Protein AF-A0A349SRT7-F1 (afdb_monomer_lite)

Radius of gyration: 19.07 Å; chains: 1; bounding box: 40×28×50 Å

Structure (mmCIF, N/CA/C/O backbone):
data_AF-A0A349SRT7-F1
#
_entry.id   AF-A0A349SRT7-F1
#
loop_
_atom_site.group_PDB
_atom_site.id
_atom_site.type_symbol
_atom_site.label_atom_id
_atom_site.label_alt_id
_atom_site.label_comp_id
_atom_site.label_asym_id
_atom_site.label_entity_id
_atom_site.label_seq_id
_atom_site.pdbx_PDB_ins_code
_atom_site.Cartn_x
_atom_site.Cartn_y
_atom_site.Cartn_z
_atom_site.occupancy
_atom_site.B_iso_or_equiv
_atom_site.auth_seq_id
_atom_site.auth_comp_id
_atom_site.auth_asym_id
_atom_site.auth_atom_id
_atom_site.pdbx_PDB_model_num
ATOM 1 N N . MET A 1 1 ? -14.028 -18.724 31.108 1.00 47.19 1 MET A N 1
ATOM 2 C CA . MET A 1 1 ? -13.151 -17.544 31.255 1.00 47.19 1 MET A CA 1
ATOM 3 C C . MET A 1 1 ? -14.066 -16.335 31.403 1.00 47.19 1 MET A C 1
ATOM 5 O O . MET A 1 1 ? -14.645 -15.914 30.413 1.00 47.19 1 MET A O 1
ATOM 9 N N . ASN A 1 2 ? -14.336 -15.887 32.634 1.00 49.38 2 ASN A N 1
ATOM 10 C CA . ASN A 1 2 ? -15.217 -14.735 32.866 1.00 49.38 2 ASN A CA 1
ATOM 11 C C . ASN A 1 2 ? -14.458 -13.470 32.464 1.00 49.38 2 ASN A C 1
ATOM 13 O O . ASN A 1 2 ? -13.467 -13.124 33.103 1.00 49.38 2 ASN A O 1
ATOM 17 N N . LEU A 1 3 ? -14.900 -12.810 31.393 1.00 61.16 3 LEU A N 1
ATOM 18 C CA . LEU A 1 3 ? -14.439 -11.469 31.054 1.00 61.16 3 LEU A CA 1
ATOM 19 C C . LEU A 1 3 ? -14.889 -10.548 32.196 1.00 61.16 3 LEU A C 1
ATOM 21 O O . LEU A 1 3 ? -16.085 -10.340 32.392 1.00 61.16 3 LEU A O 1
ATOM 25 N N . LEU A 1 4 ? -13.940 -10.067 33.003 1.00 64.12 4 LEU A N 1
ATOM 26 C CA . LEU A 1 4 ? -14.201 -9.019 33.991 1.00 64.12 4 LEU A CA 1
ATOM 27 C C . LEU A 1 4 ? -14.870 -7.828 33.280 1.00 64.12 4 LEU A C 1
ATOM 29 O O . LEU A 1 4 ? -14.468 -7.503 32.159 1.00 64.12 4 LEU A O 1
ATOM 33 N N . PRO A 1 5 ? -15.875 -7.175 33.891 1.00 71.06 5 PRO A N 1
ATOM 34 C CA . PRO A 1 5 ? -16.516 -6.019 33.281 1.00 71.06 5 PRO A CA 1
ATOM 35 C C . PRO A 1 5 ? -15.463 -4.931 33.046 1.00 71.06 5 PRO A C 1
ATOM 37 O O . PRO A 1 5 ? -14.812 -4.473 33.986 1.00 71.06 5 PRO A O 1
ATOM 40 N N . LEU A 1 6 ? -15.270 -4.558 31.779 1.00 74.69 6 LEU A N 1
ATOM 41 C CA . LEU A 1 6 ? -14.306 -3.538 31.378 1.00 74.69 6 LEU A CA 1
ATOM 42 C C . LEU A 1 6 ? -14.666 -2.206 32.057 1.00 74.69 6 LEU A C 1
ATOM 44 O O . LEU A 1 6 ? -15.822 -1.778 32.010 1.00 74.69 6 LEU A O 1
ATOM 48 N N . ASP A 1 7 ? -13.687 -1.545 32.678 1.00 89.62 7 ASP A N 1
ATOM 49 C CA . ASP A 1 7 ? -13.879 -0.217 33.271 1.00 89.62 7 ASP A CA 1
ATOM 50 C C . ASP A 1 7 ? -14.437 0.746 32.206 1.00 89.62 7 ASP A C 1
ATOM 52 O O . ASP A 1 7 ? -13.926 0.824 31.085 1.00 89.62 7 ASP A O 1
ATOM 56 N N . LYS A 1 8 ? -15.479 1.512 32.555 1.00 91.25 8 LYS A N 1
ATOM 57 C CA . LYS A 1 8 ? -16.096 2.518 31.675 1.00 91.25 8 LYS A CA 1
ATOM 58 C C . LYS A 1 8 ? -15.071 3.510 31.121 1.00 91.25 8 LYS A C 1
ATOM 60 O O . LYS A 1 8 ? -15.238 3.985 30.001 1.00 91.25 8 LYS A O 1
ATOM 65 N N . LYS A 1 9 ? -14.008 3.807 31.874 1.00 92.81 9 LYS A N 1
ATOM 66 C CA . LYS A 1 9 ? -12.901 4.664 31.427 1.00 92.81 9 LYS A CA 1
ATOM 67 C C . LYS A 1 9 ? -12.096 4.014 30.306 1.00 92.81 9 LYS A C 1
ATOM 69 O O . LYS A 1 9 ? -11.747 4.695 29.349 1.00 92.81 9 LYS A O 1
ATOM 74 N N . ILE A 1 10 ? -11.847 2.707 30.403 1.00 93.56 10 ILE A N 1
ATOM 75 C CA . ILE A 1 10 ? -11.154 1.935 29.363 1.00 93.56 10 ILE A CA 1
ATOM 76 C C . ILE A 1 10 ? -12.009 1.911 28.098 1.00 93.56 10 ILE A C 1
ATOM 78 O O . ILE A 1 10 ? -11.509 2.220 27.021 1.00 93.56 10 ILE A O 1
ATOM 82 N N . VAL A 1 11 ? -13.308 1.625 28.228 1.00 93.69 11 VAL A N 1
ATOM 83 C CA . VAL A 1 11 ? -14.235 1.653 27.085 1.00 93.69 11 VAL A CA 1
ATOM 84 C C . VAL A 1 11 ? -14.273 3.043 26.451 1.00 93.69 11 VAL A C 1
ATOM 86 O O . VAL A 1 11 ? -14.151 3.163 25.236 1.00 93.69 11 VAL A O 1
ATOM 89 N N . GLY A 1 12 ? -14.384 4.098 27.263 1.00 96.69 12 GLY A N 1
ATOM 90 C CA . GLY A 1 12 ? -14.375 5.478 26.780 1.00 96.69 12 GLY A CA 1
ATOM 91 C C . GLY A 1 12 ? -13.093 5.834 26.025 1.00 96.69 12 GLY A C 1
ATOM 92 O O . GLY A 1 12 ? -13.167 6.429 24.953 1.00 96.69 12 GLY A O 1
ATOM 93 N N . ALA A 1 13 ? -11.929 5.424 26.536 1.00 96.19 13 ALA A N 1
ATOM 94 C CA . ALA A 1 13 ? -10.646 5.647 25.875 1.00 96.19 13 ALA A CA 1
ATOM 95 C C . ALA A 1 13 ? -10.534 4.888 24.541 1.00 96.19 13 ALA A C 1
ATOM 97 O O . ALA A 1 13 ? -10.080 5.466 23.555 1.00 96.19 13 ALA A O 1
ATOM 98 N N . LEU A 1 14 ? -10.990 3.631 24.484 1.00 96.25 14 LEU A N 1
ATOM 99 C CA . LEU A 1 14 ? -11.004 2.839 23.249 1.00 96.25 14 LEU A CA 1
ATOM 100 C C . LEU A 1 14 ? -11.921 3.456 22.189 1.00 96.25 14 LEU A C 1
ATOM 102 O O . LEU A 1 14 ? -11.512 3.604 21.041 1.00 96.25 14 LEU A O 1
ATOM 106 N N . LEU A 1 15 ? -13.136 3.859 22.572 1.00 97.06 15 LEU A N 1
ATOM 107 C CA . LEU A 1 15 ? -14.083 4.499 21.658 1.00 97.06 15 LEU A CA 1
ATOM 108 C C . LEU A 1 15 ? -13.551 5.830 21.130 1.00 97.06 15 LEU A C 1
ATOM 110 O O . LEU A 1 15 ? -13.681 6.106 19.941 1.00 97.06 15 LEU A O 1
ATOM 114 N N . LEU A 1 16 ? -12.926 6.636 21.993 1.00 97.75 16 LEU A N 1
ATOM 115 C CA . LEU A 1 16 ? -12.295 7.879 21.567 1.00 97.75 16 LEU A CA 1
ATOM 116 C C . LEU A 1 16 ? -11.135 7.608 20.602 1.00 97.75 16 LEU A C 1
ATOM 118 O O . LEU A 1 16 ? -11.031 8.284 19.585 1.00 97.75 16 LEU A O 1
ATOM 122 N N . GLY A 1 17 ? -10.303 6.601 20.881 1.00 96.94 17 GLY A N 1
ATOM 123 C CA . GLY A 1 17 ? -9.226 6.183 19.982 1.00 96.94 17 GLY A CA 1
ATOM 124 C C . GLY A 1 17 ? -9.743 5.759 18.606 1.00 96.94 17 GLY A C 1
ATOM 125 O O . GLY A 1 17 ? -9.250 6.252 17.595 1.00 96.94 17 GLY A O 1
ATOM 126 N N . LEU A 1 18 ? -10.784 4.920 18.562 1.00 95.75 18 LEU A N 1
ATOM 127 C CA . LEU A 1 18 ? -11.438 4.513 17.314 1.00 95.75 18 LEU A CA 1
ATOM 128 C C . LEU A 1 18 ? -12.037 5.710 16.569 1.00 95.75 18 LEU A C 1
ATOM 130 O O . LEU A 1 18 ? -11.862 5.819 15.361 1.00 95.75 18 LEU A O 1
ATOM 134 N N . LEU A 1 19 ? -12.702 6.629 17.276 1.00 97.19 19 LEU A N 1
ATOM 135 C CA . LEU A 1 19 ? -13.295 7.827 16.678 1.00 97.19 19 LEU A CA 1
ATOM 136 C C . LEU A 1 19 ? -12.233 8.748 16.063 1.00 97.19 19 LEU A C 1
ATOM 138 O O . LEU A 1 19 ? -12.454 9.303 14.990 1.00 97.19 19 LEU A O 1
ATOM 142 N N . LEU A 1 20 ? -11.091 8.906 16.734 1.00 97.31 20 LEU A N 1
ATOM 143 C CA . LEU A 1 20 ? -9.976 9.713 16.239 1.00 97.31 20 LEU A CA 1
ATOM 144 C C . LEU A 1 20 ? -9.246 9.043 15.068 1.00 97.31 20 LEU A C 1
ATOM 146 O O . LEU A 1 20 ? -8.753 9.749 14.193 1.00 97.31 20 LEU A O 1
ATOM 150 N N . ALA A 1 21 ? -9.190 7.708 15.036 1.00 95.25 21 ALA A N 1
ATOM 151 C CA . ALA A 1 21 ? -8.600 6.949 13.934 1.00 95.25 21 ALA A CA 1
ATOM 152 C C . ALA A 1 21 ? -9.534 6.847 12.720 1.00 95.25 21 ALA A C 1
ATOM 154 O O . ALA A 1 21 ? -9.051 6.763 11.600 1.00 95.25 21 ALA A O 1
ATOM 155 N N . LEU A 1 22 ? -10.855 6.911 12.921 1.00 94.88 22 LEU A N 1
ATOM 156 C CA . LEU A 1 22 ? -11.876 6.705 11.893 1.00 94.88 22 LEU A CA 1
ATOM 157 C C . LEU A 1 22 ? -11.595 7.436 10.561 1.00 94.88 22 LEU A C 1
ATOM 159 O O . LEU A 1 22 ? -11.679 6.784 9.522 1.00 94.88 22 LEU A O 1
ATOM 163 N N . PRO A 1 23 ? -11.190 8.725 10.530 1.00 94.44 23 PRO A N 1
ATOM 164 C CA . PRO A 1 23 ? -10.903 9.417 9.273 1.00 94.44 23 PRO A CA 1
ATOM 165 C C . PRO A 1 23 ? -9.810 8.764 8.411 1.00 94.44 23 PRO A C 1
ATOM 167 O O . PRO A 1 23 ? -9.786 9.013 7.205 1.00 94.44 23 PRO A O 1
ATOM 170 N N . SER A 1 24 ? -8.936 7.920 8.980 1.00 92.94 24 SER A N 1
ATOM 171 C CA . SER A 1 24 ? -7.884 7.228 8.226 1.00 92.94 24 SER A CA 1
ATOM 172 C C . SER A 1 24 ? -8.445 6.324 7.131 1.00 92.94 24 SER A C 1
ATOM 174 O O . SER A 1 24 ? -7.797 6.166 6.107 1.00 92.94 24 SER A O 1
ATOM 176 N N . LEU A 1 25 ? -9.667 5.803 7.284 1.00 92.62 25 LEU A N 1
ATOM 177 C CA . LEU A 1 25 ? -10.306 4.970 6.261 1.00 92.62 25 LEU A CA 1
ATOM 178 C C . LEU A 1 25 ? -10.623 5.753 4.968 1.00 92.62 25 LEU A C 1
ATOM 180 O O . LEU A 1 25 ? -10.763 5.166 3.898 1.00 92.62 25 LEU A O 1
ATOM 184 N N . TRP A 1 26 ? -10.732 7.086 5.038 1.00 94.25 26 TRP A N 1
ATOM 185 C CA . TRP A 1 26 ? -11.085 7.945 3.897 1.00 94.25 26 TRP A CA 1
ATOM 186 C C . TRP A 1 26 ? -9.898 8.694 3.290 1.00 94.25 26 TRP A C 1
ATOM 188 O O . TRP A 1 26 ? -10.086 9.462 2.347 1.00 94.25 26 TRP A O 1
ATOM 198 N N . VAL A 1 27 ? -8.677 8.477 3.786 1.00 92.81 27 VAL A N 1
ATOM 199 C CA . VAL A 1 27 ? -7.481 9.169 3.274 1.00 92.81 27 VAL A CA 1
ATOM 200 C C . VAL A 1 27 ? -7.082 8.701 1.860 1.00 92.81 27 VAL A C 1
ATOM 202 O O . VAL A 1 27 ? -6.275 9.345 1.189 1.00 92.81 27 VAL A O 1
ATOM 205 N N . GLY A 1 28 ? -7.678 7.602 1.381 1.00 91.06 28 GLY A N 1
ATOM 206 C CA . GLY A 1 28 ? -7.345 6.975 0.103 1.00 91.06 28 GLY A CA 1
ATOM 207 C C . GLY A 1 28 ? -6.000 6.250 0.156 1.00 91.06 28 GLY A C 1
ATOM 208 O O . GLY A 1 28 ? -5.460 6.026 1.231 1.00 91.06 28 GLY A O 1
ATOM 209 N N . MET A 1 29 ? -5.457 5.880 -1.006 1.00 89.69 29 MET A N 1
ATOM 210 C CA . MET A 1 29 ? -4.144 5.228 -1.080 1.00 89.69 29 MET A CA 1
ATOM 211 C C . MET A 1 29 ? -3.035 6.177 -0.615 1.00 89.69 29 MET A C 1
ATOM 213 O O . MET A 1 29 ? -3.011 7.346 -1.018 1.00 89.69 29 MET A O 1
ATOM 217 N N . GLN A 1 30 ? -2.116 5.672 0.202 1.00 90.19 30 GLN A N 1
ATOM 218 C CA . GLN A 1 30 ? -0.992 6.414 0.768 1.00 90.19 30 GLN A CA 1
ATOM 219 C C . GLN A 1 30 ? 0.319 5.635 0.619 1.00 90.19 30 GLN A C 1
ATOM 221 O O . GLN A 1 30 ? 0.333 4.417 0.702 1.00 90.19 30 GLN A O 1
ATOM 226 N N . LEU A 1 31 ? 1.431 6.352 0.417 1.00 86.56 31 LEU A N 1
ATOM 227 C CA . LEU A 1 31 ? 2.790 5.792 0.347 1.00 86.56 31 LEU A CA 1
ATOM 228 C C . LEU A 1 31 ? 2.896 4.489 -0.481 1.00 86.56 31 LEU A C 1
ATOM 230 O O . LEU A 1 31 ? 2.764 4.518 -1.707 1.00 86.56 31 LEU A O 1
ATOM 234 N N . ASP A 1 32 ? 3.166 3.365 0.183 1.00 85.56 32 ASP A N 1
ATOM 235 C CA . ASP A 1 32 ? 3.376 2.044 -0.399 1.00 85.56 32 ASP A CA 1
ATOM 236 C C . ASP A 1 32 ? 2.098 1.419 -0.974 1.00 85.56 32 ASP A C 1
ATOM 238 O O . ASP A 1 32 ? 2.203 0.539 -1.828 1.0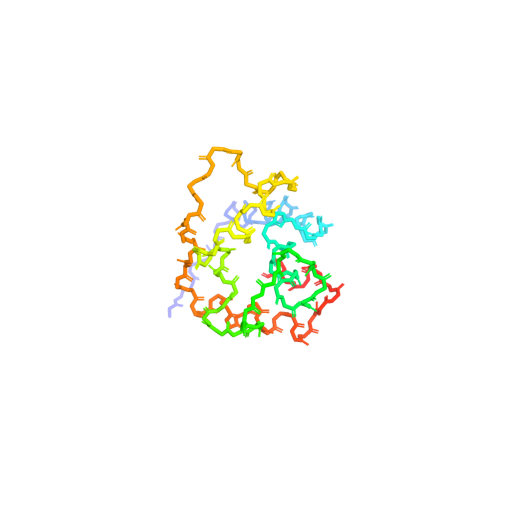0 85.56 32 ASP A O 1
ATOM 242 N N . ASP A 1 33 ? 0.909 1.946 -0.665 1.00 88.50 33 ASP A N 1
ATOM 243 C CA . ASP A 1 33 ? -0.337 1.564 -1.342 1.00 88.50 33 ASP A CA 1
ATOM 244 C C . ASP A 1 33 ? -0.236 1.791 -2.858 1.00 88.50 33 ASP A C 1
ATOM 246 O O . ASP A 1 33 ? -0.698 0.967 -3.647 1.00 88.50 33 ASP A O 1
ATOM 250 N N . TYR A 1 34 ? 0.408 2.885 -3.291 1.00 85.62 34 TYR A N 1
ATOM 251 C CA . TYR A 1 34 ? 0.638 3.149 -4.716 1.00 85.62 34 TYR A CA 1
ATOM 252 C C . TYR A 1 34 ? 1.669 2.196 -5.320 1.00 85.62 34 TYR A C 1
ATOM 254 O O . TYR A 1 34 ? 1.556 1.841 -6.497 1.00 85.62 34 TYR A O 1
ATOM 262 N N . PHE A 1 35 ? 2.650 1.763 -4.523 1.00 84.25 35 PHE A N 1
ATOM 263 C CA . PHE A 1 35 ? 3.608 0.742 -4.938 1.00 84.25 35 PHE A CA 1
ATOM 264 C C . PHE A 1 35 ? 2.900 -0.587 -5.174 1.00 84.25 35 PHE A C 1
ATOM 266 O O . PHE A 1 35 ? 2.959 -1.119 -6.283 1.00 84.25 35 PHE A O 1
ATOM 273 N N . HIS A 1 36 ? 2.158 -1.076 -4.184 1.00 86.31 36 HIS A N 1
ATOM 274 C CA . HIS A 1 36 ? 1.386 -2.308 -4.296 1.00 86.31 36 HIS A CA 1
ATOM 275 C C . HIS A 1 36 ? 0.343 -2.226 -5.415 1.00 86.31 36 HIS A C 1
ATOM 277 O O . HIS A 1 36 ? 0.244 -3.147 -6.224 1.00 86.31 36 HIS A O 1
ATOM 283 N N . TRP A 1 37 ? -0.365 -1.102 -5.551 1.00 84.75 37 TRP A N 1
ATOM 284 C CA . TRP A 1 37 ? -1.320 -0.897 -6.638 1.00 84.75 37 TRP A CA 1
ATOM 285 C C . TRP A 1 37 ? -0.638 -0.960 -8.008 1.00 84.75 37 TRP A C 1
ATOM 287 O O . TRP A 1 37 ? -1.148 -1.616 -8.919 1.00 84.75 37 TRP A O 1
ATOM 297 N N . GLY A 1 38 ? 0.531 -0.331 -8.162 1.00 81.50 38 GLY A N 1
ATOM 298 C CA . GLY A 1 38 ? 1.330 -0.400 -9.385 1.00 81.50 38 GLY A CA 1
ATOM 299 C C . GLY A 1 38 ? 1.754 -1.832 -9.723 1.00 81.50 38 GLY A C 1
ATOM 300 O O . GLY A 1 38 ? 1.544 -2.274 -10.853 1.00 81.50 38 GLY A O 1
ATOM 301 N N . LEU A 1 39 ? 2.249 -2.571 -8.725 1.00 79.75 39 LEU A N 1
ATOM 302 C CA . LEU A 1 39 ? 2.708 -3.957 -8.859 1.00 79.75 39 LEU A CA 1
ATOM 303 C C . LEU A 1 39 ? 1.566 -4.952 -9.111 1.00 79.75 39 LEU A C 1
ATOM 305 O O . LEU A 1 39 ? 1.753 -5.937 -9.819 1.00 79.75 39 LEU A O 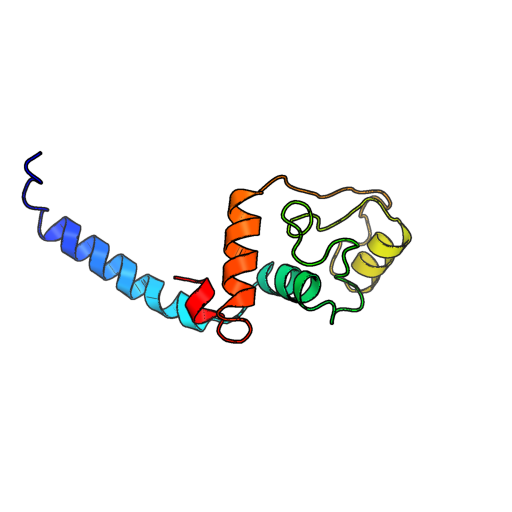1
ATOM 309 N N . VAL A 1 40 ? 0.375 -4.729 -8.562 1.00 80.25 40 VAL A N 1
ATOM 310 C CA . VAL A 1 40 ? -0.773 -5.619 -8.788 1.00 80.25 40 VAL A CA 1
ATOM 311 C C . VAL A 1 40 ? -1.445 -5.312 -10.121 1.00 80.25 40 VAL A C 1
ATOM 313 O O . VAL A 1 40 ? -1.753 -6.224 -10.885 1.00 80.25 40 VAL A O 1
ATOM 316 N N . THR A 1 41 ? -1.654 -4.032 -10.436 1.00 78.62 41 THR A N 1
ATOM 317 C CA . THR A 1 41 ? -2.336 -3.645 -11.679 1.00 78.62 41 THR A CA 1
ATOM 318 C C . THR A 1 41 ? -1.437 -3.711 -12.911 1.00 78.62 41 THR A C 1
ATOM 320 O O . THR A 1 41 ? -1.965 -3.723 -14.023 1.00 78.62 41 THR A O 1
ATOM 323 N N . GLN A 1 42 ? -0.109 -3.720 -12.732 1.00 74.81 42 GLN A N 1
ATOM 324 C CA . GLN A 1 42 ? 0.896 -3.640 -13.804 1.00 74.81 42 GLN A CA 1
ATOM 325 C C . GLN A 1 42 ? 0.692 -2.427 -14.733 1.00 74.81 42 GLN A C 1
ATOM 327 O O . GLN A 1 42 ? 1.099 -2.427 -15.892 1.00 74.81 42 GLN A O 1
ATOM 332 N N . ARG A 1 43 ? 0.033 -1.370 -14.235 1.00 75.00 43 ARG A N 1
ATOM 333 C CA . ARG A 1 43 ? -0.236 -0.136 -14.995 1.00 75.00 43 ARG A CA 1
ATOM 334 C C . ARG A 1 43 ? 0.874 0.898 -14.868 1.00 75.00 43 ARG A C 1
ATOM 336 O O . ARG A 1 43 ? 0.884 1.873 -15.615 1.00 75.00 43 ARG A O 1
ATOM 343 N N . SER A 1 44 ? 1.789 0.708 -13.922 1.00 73.00 44 SER A N 1
ATOM 344 C CA . SER A 1 44 ? 2.966 1.556 -13.789 1.00 73.00 44 SER A CA 1
ATOM 345 C C . SER A 1 44 ? 4.041 1.115 -14.779 1.00 73.00 44 SER A C 1
ATOM 347 O O . SER A 1 44 ? 4.301 -0.075 -14.940 1.00 73.00 44 SER A O 1
ATOM 349 N N . GLN A 1 45 ? 4.696 2.074 -15.431 1.00 66.75 45 GLN A N 1
ATOM 350 C CA . GLN A 1 45 ? 5.859 1.792 -16.281 1.00 66.75 45 GLN A CA 1
ATOM 351 C C . GLN A 1 45 ? 7.111 1.438 -15.467 1.00 66.75 45 GLN A C 1
ATOM 353 O O . GLN A 1 45 ? 8.074 0.925 -16.015 1.00 66.75 45 GLN A O 1
ATOM 358 N N . VAL A 1 46 ? 7.088 1.719 -14.164 1.00 66.44 46 VAL A N 1
ATOM 359 C CA . VAL A 1 46 ? 8.279 1.764 -13.302 1.00 66.44 46 VAL A CA 1
ATOM 360 C C . VAL A 1 46 ? 8.145 0.759 -12.168 1.00 66.44 46 VAL A C 1
ATOM 362 O O . VAL A 1 46 ? 9.095 0.093 -11.775 1.00 66.44 46 VAL A O 1
ATOM 365 N N . LEU A 1 47 ? 6.920 0.612 -11.665 1.00 70.69 47 LEU A N 1
ATOM 366 C CA . LEU A 1 47 ? 6.560 -0.319 -10.606 1.00 70.69 47 LEU A CA 1
ATOM 367 C C . LEU A 1 47 ? 6.024 -1.596 -11.244 1.00 70.69 47 LEU A C 1
ATOM 369 O O . LEU A 1 47 ? 4.834 -1.897 -11.169 1.00 70.69 47 LEU A O 1
ATOM 373 N N . GLN A 1 48 ? 6.917 -2.295 -11.936 1.00 64.75 48 GLN A N 1
ATOM 374 C CA . GLN A 1 48 ? 6.648 -3.598 -12.532 1.00 64.75 48 GLN A CA 1
ATOM 375 C C . GLN A 1 48 ? 7.346 -4.683 -11.724 1.00 64.75 48 GLN A C 1
ATOM 377 O O . GLN A 1 48 ? 8.397 -4.462 -11.120 1.00 64.75 48 GLN A O 1
ATOM 382 N N . THR A 1 49 ? 6.744 -5.865 -11.722 1.00 65.50 49 THR A N 1
ATOM 383 C CA . THR A 1 49 ? 7.317 -7.068 -11.120 1.00 65.50 49 THR A CA 1
ATOM 384 C C . THR A 1 49 ? 7.110 -8.221 -12.079 1.00 65.50 49 THR A C 1
ATOM 386 O O . THR A 1 49 ? 6.068 -8.328 -12.723 1.00 65.50 49 THR A O 1
ATOM 389 N N . VAL A 1 50 ? 8.099 -9.108 -12.140 1.00 61.47 50 VAL A N 1
ATOM 390 C CA . VAL A 1 50 ? 8.025 -10.368 -12.887 1.00 61.47 50 VAL A CA 1
ATOM 391 C C . VAL A 1 50 ? 6.947 -11.316 -12.344 1.00 61.47 50 VAL A C 1
ATOM 393 O O . VAL A 1 50 ? 6.590 -12.282 -13.014 1.00 61.47 50 VAL A O 1
ATOM 396 N N . SER A 1 51 ? 6.407 -11.053 -11.146 1.00 59.50 51 SER A N 1
ATOM 397 C CA . SER A 1 51 ? 5.377 -11.880 -10.513 1.00 59.50 51 SER A CA 1
ATOM 398 C C . SER A 1 51 ? 4.278 -11.018 -9.862 1.00 59.50 51 SER A C 1
ATOM 400 O O . SER A 1 51 ? 4.293 -10.798 -8.647 1.00 59.50 51 SER A O 1
ATOM 402 N N . PRO A 1 52 ? 3.322 -10.494 -10.655 1.00 59.91 52 PRO A N 1
ATOM 403 C CA . PRO A 1 52 ? 2.234 -9.652 -10.157 1.00 59.91 52 PRO A CA 1
ATOM 404 C C . PRO A 1 52 ? 1.362 -10.437 -9.173 1.00 59.91 52 PRO A C 1
ATOM 406 O O . PRO A 1 52 ? 0.913 -11.534 -9.501 1.00 59.91 52 PRO A O 1
ATOM 409 N N . ALA A 1 53 ? 1.120 -9.888 -7.980 1.00 56.28 53 ALA A N 1
ATOM 410 C CA . ALA A 1 53 ? 0.293 -10.512 -6.935 1.00 56.28 53 ALA A CA 1
ATOM 411 C C . ALA A 1 53 ? 0.724 -11.937 -6.509 1.00 56.28 53 ALA A C 1
ATOM 413 O O . ALA A 1 53 ? -0.070 -12.697 -5.954 1.00 56.28 53 ALA A O 1
ATOM 414 N N . SER A 1 54 ? 1.982 -12.310 -6.753 1.00 64.44 54 SER A N 1
ATOM 415 C CA . SER A 1 54 ? 2.555 -13.540 -6.209 1.00 64.44 54 SER A CA 1
ATOM 416 C C . SER A 1 54 ? 2.808 -13.387 -4.710 1.00 64.44 54 SER A C 1
ATOM 418 O O . SER A 1 54 ? 3.242 -12.309 -4.305 1.00 64.44 54 SER A O 1
ATOM 420 N N . PRO A 1 55 ? 2.627 -14.448 -3.897 1.00 61.31 55 PRO A N 1
ATOM 421 C CA . PRO A 1 55 ? 2.932 -14.444 -2.460 1.00 61.31 55 PRO A CA 1
ATOM 422 C C . PRO A 1 55 ? 4.431 -14.291 -2.127 1.00 61.31 55 PRO A C 1
ATOM 424 O O . PRO A 1 55 ? 4.819 -14.465 -0.971 1.00 61.31 55 PRO A O 1
ATOM 427 N N . TYR A 1 56 ? 5.262 -14.015 -3.138 1.00 62.44 56 TYR A N 1
ATOM 428 C CA . TYR A 1 56 ? 6.690 -13.728 -3.020 1.00 62.44 56 TYR A CA 1
ATOM 429 C C . TYR A 1 56 ? 7.117 -12.446 -3.754 1.00 62.44 56 TYR A C 1
ATOM 431 O O . TYR A 1 56 ? 8.312 -12.229 -3.957 1.00 62.44 56 TYR A O 1
ATOM 439 N N . GLY A 1 57 ? 6.171 -11.647 -4.250 1.00 73.38 57 GLY A N 1
ATOM 440 C CA . GLY A 1 57 ? 6.454 -10.586 -5.220 1.00 73.38 57 GLY A CA 1
ATOM 441 C C . GLY A 1 57 ? 6.000 -9.196 -4.801 1.00 73.38 57 GLY A C 1
ATOM 442 O O . GLY A 1 57 ? 6.518 -8.216 -5.338 1.00 73.38 57 GLY A O 1
ATOM 443 N N . LEU A 1 58 ? 5.052 -9.085 -3.865 1.00 79.88 58 LEU A N 1
ATOM 444 C CA . LEU A 1 58 ? 4.413 -7.799 -3.571 1.00 79.88 58 LEU A CA 1
ATOM 445 C C . LEU A 1 58 ? 5.318 -6.866 -2.754 1.00 79.88 58 LEU A C 1
ATOM 447 O O . LEU A 1 58 ? 5.309 -5.662 -2.983 1.00 79.88 58 LEU A O 1
ATOM 451 N N . PHE A 1 59 ? 6.145 -7.421 -1.864 1.00 83.94 59 PHE A N 1
ATOM 452 C CA . PHE A 1 59 ? 7.119 -6.664 -1.064 1.00 83.94 59 PHE A CA 1
ATOM 453 C C . PHE A 1 59 ? 8.544 -6.723 -1.635 1.00 83.94 59 PHE A C 1
ATOM 455 O O . PHE A 1 59 ? 9.515 -6.515 -0.905 1.00 83.94 59 PHE A O 1
ATOM 462 N N . SER A 1 60 ? 8.679 -7.009 -2.933 1.00 82.50 60 SER A N 1
ATOM 463 C CA . SER A 1 60 ? 9.942 -6.937 -3.673 1.00 82.50 60 SER A CA 1
ATOM 464 C C . SER A 1 60 ? 10.015 -5.624 -4.454 1.00 82.50 60 SER A C 1
ATOM 466 O O . SER A 1 60 ? 9.750 -5.572 -5.656 1.00 82.50 60 SER A O 1
ATOM 468 N N . PHE A 1 61 ? 10.359 -4.545 -3.756 1.00 80.38 61 PHE A N 1
ATOM 469 C CA . PHE A 1 61 ? 10.382 -3.190 -4.311 1.00 80.38 61 PHE A C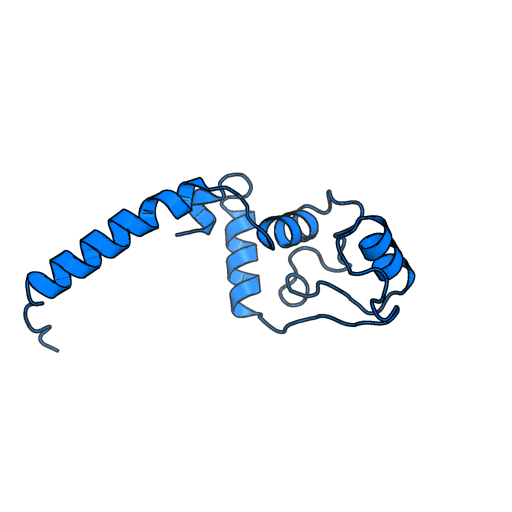A 1
ATOM 470 C C . PHE A 1 61 ? 11.533 -2.980 -5.302 1.00 80.38 61 PHE A C 1
ATOM 472 O O . PHE A 1 61 ? 11.343 -2.320 -6.322 1.00 80.38 61 PHE A O 1
ATOM 479 N N . VAL A 1 62 ? 12.707 -3.561 -5.026 1.00 84.06 62 VAL A N 1
ATOM 480 C CA . VAL A 1 62 ? 13.895 -3.491 -5.892 1.00 84.06 62 VAL A CA 1
ATOM 481 C C . VAL A 1 62 ? 14.556 -4.871 -5.976 1.00 84.06 62 VAL A C 1
ATOM 483 O O . VAL A 1 62 ? 14.658 -5.565 -4.971 1.00 84.06 62 VAL A O 1
ATOM 486 N N . ASP A 1 63 ? 14.991 -5.271 -7.168 1.00 80.94 63 ASP A N 1
ATOM 487 C CA . ASP A 1 63 ? 15.426 -6.630 -7.545 1.00 80.94 63 ASP A CA 1
ATOM 488 C C . ASP A 1 63 ? 16.889 -6.674 -8.004 1.00 80.94 63 ASP A C 1
ATOM 490 O O . ASP A 1 63 ? 17.319 -7.656 -8.600 1.00 80.94 63 ASP A O 1
ATOM 494 N N . GLY A 1 64 ? 17.647 -5.602 -7.760 1.00 84.94 64 GLY A N 1
ATOM 495 C CA . GLY A 1 64 ? 19.048 -5.508 -8.151 1.00 84.94 64 GLY A CA 1
ATOM 496 C C . GLY A 1 64 ? 19.292 -5.153 -9.621 1.00 84.94 64 GLY A C 1
ATOM 497 O O . GLY A 1 64 ? 20.460 -5.050 -9.998 1.00 84.94 64 GLY A O 1
ATOM 498 N N . ASP A 1 65 ? 18.255 -4.928 -10.445 1.00 86.50 65 ASP A N 1
ATOM 499 C CA . ASP A 1 65 ? 18.421 -4.491 -11.840 1.00 86.50 65 ASP A CA 1
ATOM 500 C C . ASP A 1 65 ? 18.864 -3.012 -11.925 1.00 86.50 65 ASP A C 1
ATOM 502 O O . ASP A 1 65 ? 18.075 -2.110 -11.610 1.00 86.50 65 ASP A O 1
ATOM 506 N N . PRO A 1 66 ? 20.088 -2.719 -12.417 1.00 91.00 66 PRO A N 1
ATOM 507 C CA . PRO A 1 66 ? 20.585 -1.351 -12.534 1.00 91.00 66 PRO A CA 1
ATOM 508 C C . PRO A 1 66 ? 19.748 -0.444 -13.432 1.00 91.00 66 PRO A C 1
ATOM 510 O O . PRO A 1 66 ? 19.704 0.762 -13.180 1.00 91.00 66 PRO A O 1
ATOM 513 N N . ALA A 1 67 ? 19.094 -0.984 -14.465 1.00 89.19 67 ALA A N 1
ATOM 514 C CA . ALA A 1 67 ? 18.239 -0.188 -15.342 1.00 89.19 67 ALA A CA 1
ATOM 515 C C . ALA A 1 67 ? 16.999 0.300 -14.583 1.00 89.19 67 ALA A C 1
ATOM 517 O O . ALA A 1 67 ? 16.700 1.494 -14.576 1.00 89.19 67 ALA A O 1
ATOM 518 N N . ARG A 1 68 ? 16.350 -0.604 -13.842 1.00 84.62 68 ARG A N 1
ATOM 519 C CA . ARG A 1 68 ? 15.173 -0.282 -13.029 1.00 84.62 68 ARG A CA 1
ATOM 520 C C . ARG A 1 68 ? 15.506 0.668 -11.880 1.00 84.62 68 ARG A C 1
ATOM 522 O O . ARG A 1 68 ? 14.757 1.607 -11.620 1.00 84.62 68 ARG A O 1
ATOM 529 N N . VAL A 1 69 ? 16.652 0.480 -11.221 1.00 89.19 69 VAL A N 1
ATOM 530 C CA . VAL A 1 69 ? 17.128 1.405 -10.175 1.00 89.19 69 VAL A CA 1
ATOM 531 C C . VAL A 1 69 ? 17.413 2.793 -10.750 1.00 89.19 69 VAL A C 1
ATOM 533 O O . VAL A 1 69 ? 17.071 3.797 -10.124 1.00 89.19 69 VAL A O 1
ATOM 536 N N . MET A 1 70 ? 17.980 2.875 -11.956 1.00 91.19 70 MET A N 1
ATOM 537 C CA . MET A 1 70 ? 18.183 4.147 -12.651 1.00 91.19 70 MET A CA 1
ATOM 538 C C . MET A 1 70 ? 16.856 4.848 -12.968 1.00 91.19 70 MET A C 1
ATOM 540 O O . MET A 1 70 ? 16.745 6.054 -12.747 1.00 91.19 70 MET A O 1
ATOM 544 N N . ASP A 1 71 ? 15.831 4.115 -13.403 1.00 89.75 71 ASP A N 1
ATOM 545 C CA . ASP A 1 71 ? 14.494 4.677 -13.632 1.00 89.75 71 ASP A CA 1
ATOM 546 C C . ASP A 1 71 ? 13.874 5.216 -12.337 1.00 89.75 71 ASP A C 1
ATOM 548 O O . ASP A 1 71 ? 13.372 6.344 -12.312 1.00 89.75 71 ASP A O 1
ATOM 552 N N . LEU A 1 72 ? 13.980 4.467 -11.233 1.00 87.81 72 LEU A N 1
ATOM 553 C CA . LEU A 1 72 ? 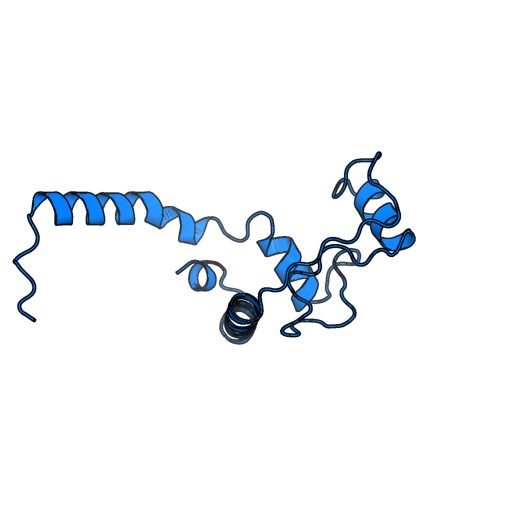13.538 4.926 -9.913 1.00 87.81 72 LEU A CA 1
ATOM 554 C C . LEU A 1 72 ? 14.252 6.220 -9.489 1.00 87.81 72 LEU A C 1
ATOM 556 O O . LEU A 1 72 ? 13.605 7.123 -8.957 1.00 87.81 72 LEU A O 1
ATOM 560 N N . MET A 1 73 ? 15.556 6.350 -9.754 1.00 91.94 73 MET A N 1
ATOM 561 C CA . MET A 1 73 ? 16.307 7.583 -9.484 1.00 91.94 73 MET A CA 1
ATOM 562 C C . MET A 1 73 ? 15.859 8.746 -10.376 1.00 91.94 73 MET A C 1
ATOM 564 O O . MET A 1 73 ? 15.607 9.842 -9.874 1.00 91.94 73 MET A O 1
ATOM 568 N N . ASN A 1 74 ? 15.706 8.514 -11.682 1.00 92.50 74 ASN A N 1
ATOM 569 C CA . ASN A 1 74 ? 15.289 9.535 -12.651 1.00 92.50 74 ASN A CA 1
ATOM 570 C C . ASN A 1 74 ? 13.887 10.087 -12.366 1.00 92.50 74 ASN A C 1
ATOM 572 O O . ASN A 1 74 ? 13.593 11.240 -12.680 1.00 92.50 74 ASN A O 1
ATOM 576 N N . LEU A 1 75 ? 13.030 9.277 -11.747 1.00 89.50 75 LEU A N 1
ATOM 577 C CA . LEU A 1 75 ? 11.672 9.652 -11.355 1.00 89.50 75 LEU A CA 1
ATOM 578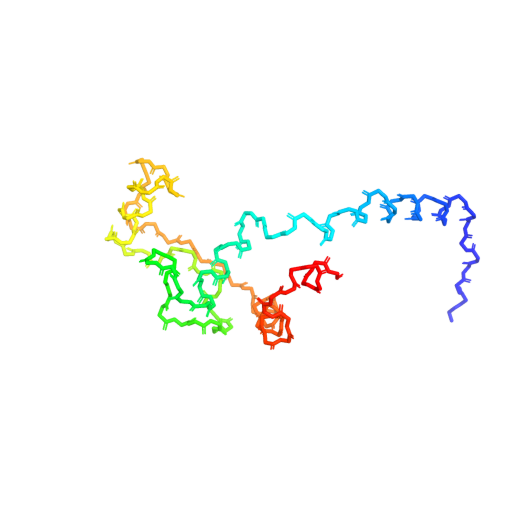 C C . LEU A 1 75 ? 11.577 10.212 -9.933 1.00 89.50 75 LEU A C 1
ATOM 580 O O . LEU A 1 75 ? 10.486 10.568 -9.491 1.00 89.50 75 LEU A O 1
ATOM 584 N N . GLY A 1 76 ? 12.698 10.287 -9.209 1.00 90.12 76 GLY A N 1
ATOM 585 C CA . GLY A 1 76 ? 12.741 10.768 -7.828 1.00 90.12 76 GLY A CA 1
ATOM 586 C C . GLY A 1 76 ? 12.142 9.801 -6.801 1.00 90.12 76 GLY A C 1
ATOM 587 O O . GLY A 1 76 ? 11.888 10.205 -5.669 1.00 90.12 76 GLY A O 1
ATOM 588 N N . LEU A 1 77 ? 11.923 8.536 -7.174 1.00 87.31 77 LEU A N 1
ATOM 589 C CA . LEU A 1 77 ? 11.459 7.468 -6.279 1.00 87.31 77 LEU A CA 1
ATOM 590 C C . LEU A 1 77 ? 12.605 6.849 -5.464 1.00 87.31 77 LEU A C 1
ATOM 592 O O . LEU A 1 77 ? 12.359 6.238 -4.426 1.00 87.31 77 LEU A O 1
ATOM 596 N N . ALA A 1 78 ? 13.850 7.030 -5.907 1.00 90.75 78 ALA A N 1
ATOM 597 C CA . ALA A 1 78 ? 15.059 6.672 -5.175 1.00 90.75 78 ALA A CA 1
ATOM 598 C C . ALA A 1 78 ? 16.046 7.858 -5.147 1.00 90.75 78 ALA A C 1
ATOM 600 O O . ALA A 1 78 ? 16.109 8.625 -6.112 1.00 90.75 78 ALA A O 1
ATOM 601 N N . PRO A 1 79 ? 16.843 8.038 -4.076 1.00 94.75 79 PRO A N 1
ATOM 602 C CA . PRO A 1 79 ? 17.907 9.041 -4.053 1.00 94.75 79 PRO A CA 1
ATOM 603 C C . PRO A 1 79 ? 18.904 8.857 -5.204 1.00 94.75 79 PRO A C 1
ATOM 605 O O . PRO A 1 79 ? 19.269 7.731 -5.521 1.00 94.75 79 PRO A O 1
ATOM 608 N N . TRP A 1 80 ? 19.436 9.946 -5.766 1.00 95.81 80 TRP A N 1
ATOM 609 C CA . TRP A 1 80 ? 20.389 9.896 -6.892 1.00 95.81 80 TRP A CA 1
ATOM 610 C C . TRP A 1 80 ? 21.720 9.190 -6.568 1.00 95.81 80 TRP A C 1
ATOM 612 O O . TRP A 1 80 ? 22.475 8.840 -7.468 1.00 95.81 80 TRP A O 1
ATOM 622 N N . TRP A 1 81 ? 22.018 8.996 -5.281 1.00 95.81 81 TRP A N 1
ATOM 623 C CA . TRP A 1 81 ? 23.195 8.281 -4.782 1.00 95.81 81 TRP A CA 1
ATOM 624 C C . TRP A 1 81 ? 22.901 6.812 -4.427 1.00 95.81 81 TRP A C 1
ATOM 626 O O . TRP A 1 81 ? 23.739 6.153 -3.811 1.00 95.81 81 TRP A O 1
ATOM 636 N N . THR A 1 82 ? 21.723 6.293 -4.789 1.00 95.69 82 THR A N 1
ATOM 637 C CA . THR A 1 82 ? 21.349 4.886 -4.577 1.00 95.69 82 THR A CA 1
ATOM 638 C C . THR A 1 82 ? 22.349 3.950 -5.253 1.00 95.69 82 THR A C 1
ATOM 640 O O . THR A 1 82 ? 22.759 4.168 -6.392 1.00 95.69 82 THR A O 1
ATOM 643 N N . TYR A 1 83 ? 22.735 2.878 -4.557 1.00 96.44 83 TYR A N 1
ATOM 644 C CA . TYR A 1 83 ? 23.574 1.836 -5.140 1.00 96.44 83 TYR A CA 1
ATOM 645 C C . TYR A 1 83 ? 22.842 1.166 -6.321 1.00 96.44 83 TYR A C 1
ATOM 647 O O . TYR A 1 83 ? 21.742 0.654 -6.115 1.00 96.44 83 TYR A O 1
ATOM 655 N N . PRO A 1 84 ? 23.422 1.120 -7.539 1.00 93.50 84 PRO A N 1
ATOM 656 C CA . PRO A 1 84 ? 22.701 0.653 -8.726 1.00 93.50 84 PRO A CA 1
ATOM 657 C C . PRO A 1 84 ? 22.189 -0.789 -8.655 1.00 93.50 84 PRO A C 1
ATOM 659 O O . PRO A 1 84 ? 21.253 -1.126 -9.356 1.00 93.50 84 PRO A O 1
ATOM 662 N N . GLN A 1 85 ? 22.791 -1.643 -7.828 1.00 93.69 85 GLN A N 1
ATOM 663 C CA . GLN A 1 85 ? 22.419 -3.058 -7.699 1.00 93.69 85 GLN A CA 1
ATOM 664 C C . GLN A 1 85 ? 21.761 -3.330 -6.341 1.00 93.69 85 GLN A C 1
ATOM 666 O O . GLN A 1 85 ? 21.919 -4.405 -5.770 1.00 93.69 85 GLN A O 1
ATOM 671 N N . VAL A 1 86 ? 21.099 -2.325 -5.759 1.00 91.94 86 VAL A N 1
ATOM 672 C CA . VAL A 1 86 ? 20.410 -2.501 -4.480 1.00 91.94 86 VAL A CA 1
ATOM 673 C C . VAL A 1 86 ? 19.262 -3.496 -4.633 1.00 91.94 86 VAL A C 1
ATOM 675 O O . VAL A 1 86 ? 18.454 -3.405 -5.554 1.00 91.94 86 VAL A O 1
ATOM 678 N N . GLU A 1 87 ? 19.176 -4.431 -3.697 1.00 89.00 87 GLU A N 1
ATOM 679 C CA . GLU A 1 87 ? 18.047 -5.342 -3.559 1.00 89.00 87 GLU A CA 1
ATOM 680 C C . GLU A 1 87 ? 17.246 -4.943 -2.323 1.00 89.00 87 GLU A C 1
ATOM 682 O O . GLU A 1 87 ? 17.801 -4.728 -1.241 1.00 89.00 87 GLU A O 1
ATOM 687 N N . TYR A 1 88 ? 15.933 -4.815 -2.489 1.00 85.75 88 TYR A N 1
ATOM 688 C CA . TYR A 1 88 ? 15.023 -4.428 -1.420 1.00 85.75 88 TYR A CA 1
ATOM 689 C C . TYR A 1 88 ? 13.756 -5.274 -1.499 1.00 85.75 88 TYR A C 1
ATOM 691 O O . TYR A 1 88 ? 12.764 -4.898 -2.129 1.00 85.75 88 TYR A O 1
ATOM 699 N N . ALA A 1 89 ? 13.831 -6.443 -0.865 1.00 85.06 89 ALA A N 1
ATOM 700 C CA . ALA A 1 89 ? 12.768 -7.430 -0.825 1.00 85.06 89 ALA A CA 1
ATOM 701 C C . ALA A 1 89 ? 12.541 -7.933 0.603 1.00 85.06 89 ALA A C 1
ATOM 703 O O . ALA A 1 89 ? 13.486 -8.299 1.307 1.00 85.06 89 ALA A O 1
ATOM 704 N N . PHE A 1 90 ? 11.278 -7.976 1.025 1.00 85.94 90 PHE A N 1
ATOM 705 C CA . PHE A 1 90 ? 10.887 -8.540 2.313 1.00 85.94 90 PHE A CA 1
ATOM 706 C C . PHE A 1 90 ? 10.069 -9.805 2.131 1.00 85.94 90 PHE A C 1
ATOM 708 O O . PHE A 1 90 ? 9.151 -9.857 1.321 1.00 85.94 90 PHE A O 1
ATOM 715 N N . TRP A 1 91 ? 10.338 -10.804 2.965 1.00 85.50 91 TRP A N 1
ATOM 716 C CA . TRP A 1 91 ? 9.529 -12.013 3.009 1.00 85.50 91 TRP A CA 1
ATOM 717 C C . TRP A 1 91 ? 8.316 -11.811 3.926 1.00 85.50 91 TRP A C 1
ATOM 719 O O . TRP A 1 91 ? 8.444 -11.876 5.153 1.00 85.50 91 TRP A O 1
ATOM 729 N N . ARG A 1 92 ? 7.136 -11.540 3.346 1.00 86.81 92 ARG A N 1
ATOM 730 C CA . ARG A 1 92 ? 5.895 -11.267 4.102 1.00 86.81 92 ARG A CA 1
ATOM 731 C C . ARG A 1 92 ? 4.691 -12.078 3.596 1.00 86.81 92 ARG A C 1
ATOM 733 O O . ARG A 1 92 ? 3.621 -11.507 3.396 1.00 86.81 92 ARG A O 1
ATOM 740 N N . PRO A 1 93 ? 4.784 -13.413 3.483 1.00 85.56 93 PRO A N 1
ATOM 741 C CA . PRO A 1 93 ? 3.801 -14.231 2.766 1.00 85.56 93 PRO A CA 1
ATOM 742 C C . PRO A 1 93 ? 2.365 -14.075 3.286 1.00 85.56 93 PRO A C 1
ATOM 744 O O . PRO A 1 93 ? 1.426 -14.032 2.501 1.00 85.56 93 PRO A O 1
ATOM 747 N N . LEU A 1 94 ? 2.172 -13.943 4.604 1.00 89.69 94 LEU A N 1
ATOM 748 C CA . LEU A 1 94 ? 0.834 -13.738 5.165 1.00 89.69 94 LEU A CA 1
ATOM 749 C C . LEU A 1 94 ? 0.244 -12.382 4.758 1.00 89.69 94 LEU A C 1
ATOM 751 O O . LEU A 1 94 ? -0.915 -12.316 4.370 1.00 89.69 94 LEU A O 1
ATOM 755 N N . THR A 1 95 ? 1.042 -11.315 4.821 1.00 88.88 95 THR A N 1
ATOM 756 C CA . THR A 1 95 ? 0.609 -9.976 4.403 1.00 88.88 95 THR A CA 1
ATOM 757 C C . THR A 1 95 ? 0.371 -9.918 2.895 1.00 88.88 95 THR A C 1
ATOM 759 O O . THR A 1 95 ? -0.556 -9.254 2.446 1.00 88.88 95 THR A O 1
ATOM 762 N N . GLU A 1 96 ? 1.176 -10.628 2.108 1.00 87.19 96 GLU A N 1
ATOM 763 C CA . GLU A 1 96 ? 0.994 -10.722 0.656 1.00 87.19 96 GLU A CA 1
ATOM 764 C C . GLU A 1 96 ? -0.320 -11.407 0.298 1.00 87.19 96 GLU A C 1
ATOM 766 O O . GLU A 1 96 ? -1.049 -10.926 -0.566 1.00 87.19 96 GLU A O 1
ATOM 771 N N . LEU A 1 97 ? -0.662 -12.487 1.005 1.00 87.19 97 LEU A N 1
ATOM 772 C CA . LEU A 1 97 ? -1.940 -13.167 0.823 1.00 87.19 97 LEU A CA 1
ATOM 773 C C . LEU A 1 97 ? -3.126 -12.263 1.174 1.00 87.19 97 LEU A C 1
ATOM 775 O O . LEU A 1 97 ? -4.099 -12.249 0.421 1.00 87.19 97 LEU A O 1
ATOM 779 N N . THR A 1 98 ? -3.060 -11.495 2.269 1.00 89.06 98 THR A N 1
ATOM 780 C CA . THR A 1 98 ? -4.154 -10.572 2.618 1.00 89.06 98 THR A CA 1
ATOM 781 C C . THR A 1 98 ? -4.298 -9.464 1.579 1.00 89.06 98 THR A C 1
ATOM 783 O O . THR A 1 98 ? -5.401 -9.259 1.092 1.00 89.06 98 THR A O 1
ATOM 786 N N . HIS A 1 99 ? -3.197 -8.860 1.121 1.00 88.19 99 HIS A N 1
ATOM 787 C CA . HIS A 1 99 ? -3.251 -7.858 0.048 1.00 88.19 99 HIS A CA 1
ATOM 788 C C . HIS A 1 99 ? -3.790 -8.448 -1.261 1.00 88.19 99 HIS A C 1
ATOM 790 O O . HIS A 1 99 ? -4.569 -7.805 -1.960 1.00 88.19 99 HIS A O 1
ATOM 796 N N . GLY A 1 100 ? -3.409 -9.683 -1.603 1.00 85.56 100 GLY A N 1
ATOM 797 C CA . GLY A 1 100 ? -3.958 -10.387 -2.761 1.00 85.56 100 GLY A CA 1
ATOM 798 C C . GLY A 1 100 ? -5.478 -10.550 -2.670 1.00 85.56 100 GLY A C 1
ATOM 799 O O . GLY A 1 100 ? -6.182 -10.308 -3.653 1.00 85.56 100 GLY A O 1
ATOM 800 N N . LEU A 1 101 ? -5.993 -10.895 -1.485 1.00 88.06 101 LEU A N 1
ATOM 801 C CA . LEU A 1 101 ? -7.433 -10.940 -1.227 1.00 88.06 101 LEU A CA 1
ATOM 802 C C . LEU A 1 101 ? -8.067 -9.550 -1.350 1.00 88.06 101 LEU A C 1
ATOM 804 O O . LEU A 1 101 ? -9.069 -9.418 -2.054 1.00 88.06 101 LEU A O 1
ATOM 808 N N . ASP A 1 102 ? -7.459 -8.522 -0.764 1.00 90.19 102 ASP A N 1
ATOM 809 C CA . ASP A 1 102 ? -7.966 -7.148 -0.792 1.00 90.19 102 ASP A CA 1
ATOM 810 C C . ASP A 1 102 ? -8.099 -6.614 -2.220 1.00 90.19 102 ASP A C 1
ATOM 812 O O . ASP A 1 102 ? -9.160 -6.124 -2.615 1.00 90.19 102 ASP A O 1
ATOM 816 N N . TYR A 1 103 ? -7.063 -6.785 -3.043 1.00 87.25 103 TYR A N 1
ATOM 817 C CA . TYR A 1 103 ? -7.113 -6.400 -4.453 1.00 87.25 103 TYR A CA 1
ATOM 818 C C . TYR A 1 103 ? -8.074 -7.268 -5.277 1.00 87.25 103 TYR A C 1
ATOM 820 O O . TYR A 1 103 ? -8.593 -6.790 -6.287 1.00 87.25 103 TYR A O 1
ATOM 828 N N . SER A 1 104 ? -8.343 -8.514 -4.868 1.00 86.25 104 SER A N 1
ATOM 829 C CA . SER A 1 104 ? -9.325 -9.372 -5.547 1.00 86.25 104 SER A CA 1
ATOM 830 C C . SER A 1 104 ? -10.775 -8.980 -5.240 1.00 86.25 104 SER A C 1
ATOM 832 O O . SER A 1 104 ? -11.619 -9.003 -6.137 1.00 86.25 104 SER A O 1
ATOM 834 N N . LEU A 1 105 ? -11.067 -8.599 -3.993 1.00 90.56 105 LEU A N 1
ATOM 835 C CA . LEU A 1 105 ? -12.422 -8.312 -3.518 1.00 90.56 105 LEU A CA 1
ATOM 836 C C . LEU A 1 105 ? -12.791 -6.833 -3.681 1.00 90.56 105 LEU A C 1
ATOM 838 O O . LEU A 1 105 ? -13.932 -6.516 -4.024 1.00 90.56 105 LEU A O 1
ATOM 842 N N . TRP A 1 106 ? -11.835 -5.926 -3.465 1.00 90.56 106 TRP A N 1
ATOM 843 C CA . TRP A 1 106 ? -12.076 -4.484 -3.349 1.00 90.56 106 TRP A CA 1
ATOM 844 C C . TRP A 1 106 ? -11.097 -3.608 -4.151 1.00 90.56 106 TRP A C 1
ATOM 846 O O . TRP A 1 106 ? -10.686 -2.563 -3.651 1.00 90.56 106 TRP A O 1
ATOM 856 N N . PRO A 1 107 ? -10.777 -3.914 -5.424 1.00 85.81 107 PRO A N 1
ATOM 857 C CA . PRO A 1 107 ? -9.716 -3.238 -6.193 1.00 85.81 107 PRO A CA 1
ATOM 858 C C . PRO A 1 107 ? -9.862 -1.712 -6.339 1.00 85.81 107 PRO A C 1
ATOM 860 O O . PRO A 1 107 ? -8.919 -1.035 -6.742 1.00 85.81 107 PRO A O 1
ATOM 863 N N . GLN A 1 108 ? -11.052 -1.167 -6.080 1.00 87.00 108 GLN A N 1
ATOM 864 C CA . GLN A 1 108 ? -11.400 0.249 -6.252 1.00 87.00 108 GLN A CA 1
ATOM 865 C C . GLN A 1 108 ? -11.835 0.916 -4.938 1.00 87.00 108 GLN A C 1
ATOM 867 O O . GLN A 1 108 ? -12.243 2.077 -4.947 1.00 87.00 108 GLN A O 1
ATOM 872 N N . HIS A 1 109 ? -11.755 0.207 -3.808 1.00 90.56 109 HIS A N 1
ATOM 873 C CA . HIS A 1 109 ? -12.246 0.682 -2.516 1.00 90.56 109 HIS A CA 1
ATOM 874 C C . HIS A 1 109 ? -11.151 0.618 -1.435 1.00 90.56 109 HIS A C 1
ATOM 876 O O . HIS A 1 109 ? -11.218 -0.254 -0.570 1.00 90.56 109 HIS A O 1
ATOM 882 N N . PRO A 1 110 ? -10.182 1.562 -1.424 1.00 89.12 110 PRO A N 1
ATOM 883 C CA . PRO A 1 110 ? -9.100 1.601 -0.429 1.00 89.12 110 PRO A CA 1
ATOM 884 C C . PRO A 1 110 ? -9.599 1.570 1.021 1.00 89.12 110 PRO A C 1
ATOM 886 O O . PRO A 1 110 ? -9.034 0.873 1.849 1.00 89.12 110 PRO A O 1
ATOM 889 N N . MET A 1 111 ? -10.732 2.227 1.295 1.00 92.19 111 MET A N 1
ATOM 890 C CA . MET A 1 111 ? -11.380 2.236 2.611 1.00 92.19 111 MET A CA 1
ATOM 891 C C . MET A 1 111 ? -11.619 0.829 3.178 1.00 92.19 111 MET A C 1
ATOM 893 O O . MET A 1 111 ? -11.541 0.652 4.384 1.00 92.19 111 MET A O 1
ATOM 897 N N . LEU A 1 112 ? -11.918 -0.163 2.329 1.00 90.25 112 LEU A N 1
ATOM 898 C CA . LEU A 1 112 ? -12.159 -1.545 2.759 1.00 90.25 112 LEU A CA 1
ATOM 899 C C . LEU A 1 112 ? -10.861 -2.326 2.992 1.00 90.25 112 LEU A C 1
ATOM 901 O O . LEU A 1 112 ? -10.883 -3.295 3.736 1.00 90.25 112 LEU A O 1
ATOM 905 N N . MET A 1 113 ? -9.749 -1.884 2.400 1.00 90.12 113 MET A N 1
ATOM 906 C CA . MET A 1 113 ? -8.415 -2.452 2.628 1.00 90.12 113 MET A CA 1
ATOM 907 C C . MET A 1 113 ? -7.777 -1.929 3.928 1.00 90.12 113 MET A C 1
ATOM 909 O O . MET A 1 113 ? -6.821 -2.509 4.430 1.00 90.12 113 MET A O 1
ATOM 913 N N . HIS A 1 114 ? -8.281 -0.812 4.471 1.00 88.56 114 HIS A N 1
ATOM 914 C CA . HIS A 1 114 ? -7.754 -0.161 5.680 1.00 88.56 114 HIS A CA 1
ATOM 915 C C . HIS A 1 114 ? -8.459 -0.569 6.989 1.00 88.56 114 HIS A C 1
ATOM 917 O O . HIS A 1 114 ? -8.128 -0.013 8.038 1.00 88.56 114 HIS A O 1
ATOM 923 N N . VAL A 1 115 ? -9.431 -1.491 6.941 1.00 84.81 115 VAL A N 1
ATOM 924 C CA . VAL A 1 115 ? -10.203 -1.991 8.104 1.00 84.81 115 VAL A CA 1
ATOM 925 C C . VAL A 1 115 ? -9.607 -3.288 8.633 1.00 84.81 115 VAL A C 1
ATOM 927 O O . 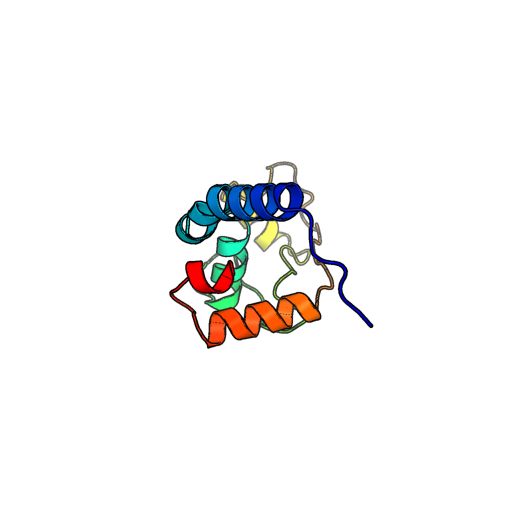VAL A 1 115 ? -9.399 -3.364 9.866 1.00 84.81 115 VAL A O 1
#

Foldseek 3Di:
DDDDPDPPVNVVVVVVVCVVCVCVLVPPQDDCSVLLLCQQVVPDPQSHWPDRLDLFTSQWRDQQALVSVVVCCVVVVDPPPDDSRDTGGDNDSVVSVLVSVCCVPPVPRSSVSVD

Secondary structure (DSSP, 8-state):
---PPPPHHHHHHHHHHHHHHGGGGGS-S-THHHHHHHHHH---SSS--SSTT-TTTTTEEEES-HHHHHHHHHTTSS-TT--TT-EEE---HHHHHHHHHHHHH-TT-HHHHT-

pLDDT: mean 84.71, std 11.09, range [47.19, 97.75]

Sequence (115 aa):
MNLLPLDKKIVGALLLGLLLALPSLWVGMQLDDYFHWGLVTQRSQVLQTVSPASPYGLFSFVDGDPARVMDLMNLGLAPWWTYPQVEYAFWRPLTELTHGLDYSLWPQHPMLMHV